Protein AF-A0A0U9HMT1-F1 (afdb_monomer_lite)

InterPro domains:
  IPR037759 Uncharacterized protein At4g29660-like [PTHR37898] (1-96)

Sequence (99 aa):
MWRRFLQRRWPGYPSYRASVILFDELAAYERPRSLTPLLLLNVVGFYSGVVAAALTEQLYKERYWEEHPGQAVPTMRSWTYLGPHKVRREDFAEEEGRE

pLDDT: mean 78.84, std 13.82, range [38.69, 97.94]

Structure (mmCIF, N/CA/C/O backbone):
data_AF-A0A0U9HMT1-F1
#
_entry.id   AF-A0A0U9HMT1-F1
#
loop_
_atom_site.group_PDB
_atom_site.id
_atom_site.type_symbol
_atom_site.label_atom_id
_atom_site.label_alt_id
_atom_site.label_comp_id
_atom_site.label_asym_id
_atom_site.label_entity_id
_atom_site.label_seq_id
_atom_site.pdbx_PDB_ins_code
_atom_site.Cartn_x
_atom_site.Cartn_y
_atom_site.Cartn_z
_atom_site.occupancy
_atom_site.B_iso_or_equiv
_atom_site.auth_seq_id
_atom_site.auth_comp_id
_atom_site.auth_asym_id
_atom_site.auth_atom_id
_atom_site.pdbx_PDB_model_num
ATOM 1 N N . MET A 1 1 ? 23.730 -13.768 -40.286 1.00 59.78 1 MET A N 1
ATOM 2 C CA . MET A 1 1 ? 24.033 -14.434 -41.577 1.00 59.78 1 MET A CA 1
ATOM 3 C C . MET A 1 1 ? 23.807 -13.509 -42.781 1.00 59.78 1 MET A C 1
ATOM 5 O O . MET A 1 1 ? 24.723 -13.341 -43.574 1.00 59.78 1 MET A O 1
ATOM 9 N N . TRP A 1 2 ? 22.663 -12.822 -42.874 1.00 68.25 2 TRP A N 1
ATOM 10 C CA . TRP A 1 2 ? 22.309 -11.931 -43.996 1.00 68.25 2 TRP A CA 1
ATOM 11 C C . TRP A 1 2 ? 23.224 -10.698 -44.197 1.00 68.2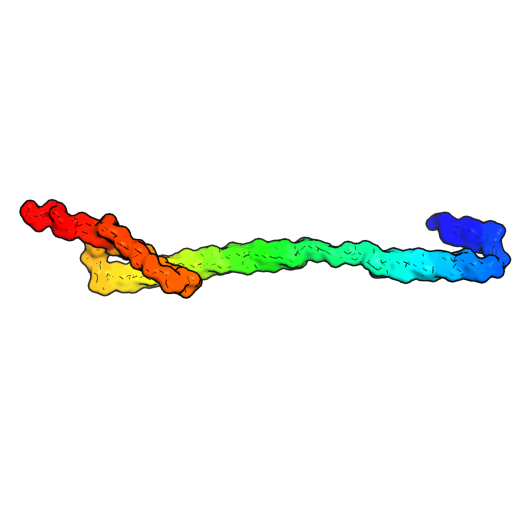5 2 TRP A C 1
ATOM 13 O O . TRP A 1 2 ? 23.524 -10.326 -45.327 1.00 68.25 2 TRP A O 1
ATOM 23 N N . ARG A 1 3 ? 23.764 -10.113 -43.118 1.00 65.94 3 ARG A N 1
ATOM 24 C CA . ARG A 1 3 ? 24.664 -8.938 -43.180 1.00 65.94 3 ARG A CA 1
ATOM 25 C C . ARG A 1 3 ? 25.949 -9.176 -43.979 1.00 65.94 3 ARG A C 1
ATOM 27 O O . ARG A 1 3 ? 26.351 -8.331 -44.773 1.00 65.94 3 ARG A O 1
ATOM 34 N N . ARG A 1 4 ? 26.574 -10.347 -43.793 1.00 71.88 4 ARG A N 1
ATOM 35 C CA . ARG A 1 4 ? 27.781 -10.751 -44.539 1.00 71.88 4 ARG A CA 1
ATOM 36 C C . ARG A 1 4 ? 27.471 -10.987 -46.015 1.00 71.88 4 ARG A C 1
ATOM 38 O O . ARG A 1 4 ? 28.281 -10.642 -46.866 1.00 71.88 4 ARG A O 1
ATOM 45 N N . PHE A 1 5 ? 26.294 -11.535 -46.313 1.00 76.75 5 PHE A N 1
ATOM 46 C CA . PHE A 1 5 ? 25.834 -11.745 -47.684 1.00 76.75 5 PHE A CA 1
ATOM 47 C C . PHE A 1 5 ? 25.656 -10.414 -48.431 1.00 76.75 5 PHE A C 1
ATOM 49 O O . PHE A 1 5 ? 26.171 -10.258 -49.535 1.00 76.75 5 PHE A O 1
ATOM 56 N N . LEU A 1 6 ? 25.019 -9.423 -47.805 1.00 70.00 6 LEU A N 1
ATOM 57 C CA . LEU A 1 6 ? 24.826 -8.103 -48.414 1.00 70.00 6 LEU A CA 1
ATOM 58 C C . LEU A 1 6 ? 26.133 -7.306 -48.550 1.00 70.00 6 LEU A C 1
ATOM 60 O O . LEU A 1 6 ? 26.369 -6.708 -49.596 1.00 70.00 6 LEU A O 1
ATOM 64 N N . GLN A 1 7 ? 27.031 -7.375 -47.559 1.00 71.62 7 GLN A N 1
ATOM 65 C CA . GLN A 1 7 ? 28.379 -6.790 -47.665 1.00 71.62 7 GLN A CA 1
ATOM 66 C C . GLN A 1 7 ? 29.202 -7.404 -48.807 1.00 71.62 7 GLN A C 1
ATOM 68 O O . GLN A 1 7 ? 29.975 -6.702 -49.453 1.00 71.62 7 GLN A O 1
ATOM 73 N N . ARG A 1 8 ? 29.031 -8.707 -49.066 1.00 75.12 8 ARG A N 1
ATOM 74 C CA . ARG A 1 8 ? 29.671 -9.406 -50.188 1.00 75.12 8 ARG A CA 1
ATOM 75 C C . ARG A 1 8 ? 29.062 -9.000 -51.532 1.00 75.12 8 ARG A C 1
ATOM 77 O O . ARG A 1 8 ? 29.786 -8.918 -52.516 1.00 75.12 8 ARG A O 1
ATOM 84 N N . ARG A 1 9 ? 27.743 -8.784 -51.575 1.00 78.00 9 ARG A N 1
ATOM 85 C CA . ARG A 1 9 ? 26.993 -8.504 -52.806 1.00 78.00 9 ARG A CA 1
ATOM 86 C C . ARG A 1 9 ? 27.192 -7.076 -53.313 1.00 78.00 9 ARG A C 1
ATOM 88 O O . ARG A 1 9 ? 27.284 -6.903 -54.523 1.00 78.00 9 ARG A O 1
ATOM 95 N N . TRP A 1 10 ? 27.285 -6.090 -52.420 1.00 69.50 10 TRP A N 1
ATOM 96 C CA . TRP A 1 10 ? 27.457 -4.675 -52.774 1.00 69.50 10 TRP A CA 1
ATOM 97 C C . TRP A 1 10 ? 28.577 -4.012 -51.956 1.00 69.50 10 TRP A C 1
ATOM 99 O O . TRP A 1 10 ? 28.311 -3.282 -50.995 1.00 69.50 10 TRP A O 1
ATOM 109 N N . PRO A 1 11 ? 29.851 -4.250 -52.323 1.00 63.16 11 PRO A N 1
ATOM 110 C CA . PRO A 1 11 ? 30.976 -3.585 -51.684 1.00 63.16 11 PRO A CA 1
ATOM 111 C C . PRO A 1 11 ? 31.008 -2.109 -52.108 1.00 63.16 11 PRO A C 1
ATOM 113 O O . PRO A 1 11 ? 31.311 -1.791 -53.251 1.00 63.16 11 PRO A O 1
ATOM 116 N N . GLY A 1 12 ? 30.693 -1.199 -5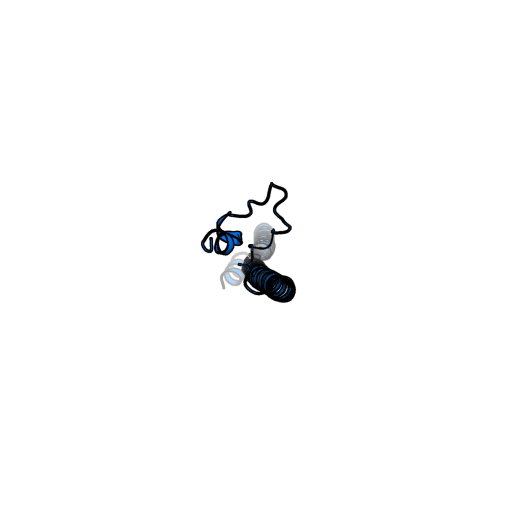1.184 1.00 68.38 12 GLY A N 1
ATOM 117 C CA . GLY A 1 12 ? 30.958 0.236 -51.364 1.00 68.38 12 GLY A CA 1
ATOM 118 C C . GLY A 1 12 ? 29.754 1.146 -51.606 1.00 68.38 12 GLY A C 1
ATOM 119 O O . GLY A 1 12 ? 29.965 2.335 -51.808 1.00 68.38 12 GLY A O 1
ATOM 120 N N . TYR A 1 13 ? 28.510 0.656 -51.525 1.00 71.25 13 TYR A N 1
ATOM 121 C CA . TYR A 1 13 ? 27.337 1.539 -51.588 1.00 71.25 13 TYR A CA 1
ATOM 122 C C . TYR A 1 13 ? 27.143 2.301 -50.259 1.00 71.25 13 TYR A C 1
ATOM 124 O O . TYR A 1 13 ? 26.840 1.672 -49.237 1.00 71.25 13 TYR A O 1
ATOM 132 N N . PRO A 1 14 ? 27.292 3.641 -50.236 1.00 70.38 14 PRO A N 1
ATOM 133 C CA . PRO A 1 14 ? 27.210 4.433 -49.003 1.00 70.38 14 PRO A CA 1
ATOM 134 C C . PRO A 1 14 ? 25.820 4.371 -48.348 1.00 70.38 14 PRO A C 1
ATOM 136 O O . PRO A 1 14 ? 25.715 4.344 -47.123 1.00 70.38 14 PRO A O 1
ATOM 139 N N . SER A 1 15 ? 24.758 4.233 -49.146 1.00 72.38 15 SER A N 1
ATOM 140 C CA . SER A 1 15 ? 23.373 4.080 -48.679 1.00 72.38 15 SER A CA 1
ATOM 141 C C . SER A 1 15 ? 23.122 2.784 -47.893 1.00 72.38 15 SER A C 1
ATOM 143 O O . SER A 1 15 ? 22.331 2.766 -46.948 1.00 72.38 15 SER A O 1
ATOM 145 N N . TYR A 1 16 ? 23.826 1.695 -48.222 1.00 72.50 16 TYR A N 1
ATOM 146 C CA . TYR A 1 16 ? 23.703 0.426 -47.496 1.00 72.50 16 TYR A CA 1
ATOM 147 C C . TYR A 1 16 ? 24.353 0.493 -46.107 1.00 72.50 16 TYR A C 1
ATOM 149 O O . TYR A 1 16 ? 23.800 0.001 -45.127 1.00 72.50 16 TYR A O 1
ATOM 157 N N . ARG A 1 17 ? 25.518 1.142 -45.987 1.00 71.19 17 ARG A N 1
ATOM 158 C CA . ARG A 1 17 ? 26.162 1.325 -44.675 1.00 71.19 17 ARG A CA 1
ATOM 159 C C . ARG A 1 17 ? 25.303 2.179 -43.747 1.00 71.19 17 ARG A C 1
ATOM 161 O O . ARG A 1 17 ? 25.134 1.811 -42.591 1.00 71.19 17 ARG A O 1
ATOM 168 N N . ALA A 1 18 ? 24.724 3.260 -44.271 1.00 78.19 18 ALA A N 1
ATOM 169 C CA . ALA A 1 18 ? 23.837 4.132 -43.506 1.00 78.19 18 ALA A CA 1
ATOM 170 C C . ALA A 1 18 ? 22.588 3.395 -42.997 1.00 78.19 18 ALA A C 1
ATOM 172 O O . ALA A 1 18 ? 22.208 3.569 -41.845 1.00 78.19 18 ALA A O 1
ATOM 173 N N . SER A 1 19 ? 21.987 2.527 -43.816 1.00 77.50 19 SER A N 1
ATOM 174 C CA . SER A 1 19 ? 20.819 1.739 -43.401 1.00 77.50 19 SER A CA 1
ATOM 175 C C . SER A 1 19 ? 21.158 0.692 -42.339 1.00 77.50 19 SER A C 1
ATOM 177 O O . SER A 1 19 ? 20.415 0.572 -41.374 1.00 77.50 19 SER A O 1
ATOM 179 N N . VAL A 1 20 ? 22.286 -0.023 -42.443 1.00 80.56 20 VAL A N 1
ATOM 180 C CA . VAL A 1 20 ? 22.700 -0.984 -41.398 1.00 80.56 20 VAL A CA 1
ATOM 181 C C . VAL A 1 20 ? 22.969 -0.287 -40.064 1.00 80.56 20 VAL A C 1
ATOM 183 O O . VAL A 1 20 ? 22.529 -0.790 -39.037 1.00 80.56 20 VAL A O 1
ATOM 186 N N . ILE A 1 21 ? 23.635 0.873 -40.087 1.00 82.88 21 ILE A N 1
ATOM 187 C CA . ILE A 1 21 ? 23.885 1.680 -38.884 1.00 82.88 21 ILE A CA 1
ATOM 188 C C . ILE A 1 21 ? 22.560 2.173 -38.289 1.00 82.88 21 ILE A C 1
ATOM 190 O O . ILE A 1 21 ? 22.343 2.019 -37.097 1.00 82.88 21 ILE A O 1
ATOM 194 N N . LEU A 1 22 ? 21.636 2.682 -39.112 1.00 82.12 22 LEU A N 1
ATOM 195 C CA . LEU A 1 22 ? 20.299 3.083 -38.658 1.00 82.12 22 LEU A CA 1
ATOM 196 C C . LEU A 1 22 ? 19.522 1.927 -38.021 1.00 82.12 22 LEU A C 1
ATOM 198 O O . LEU A 1 22 ? 18.908 2.113 -36.978 1.00 82.12 22 LEU A O 1
ATOM 202 N N . PHE A 1 23 ? 19.550 0.737 -38.624 1.00 82.06 23 PHE A N 1
ATOM 203 C CA . PHE A 1 23 ? 18.901 -0.442 -38.052 1.00 82.06 23 PHE A CA 1
A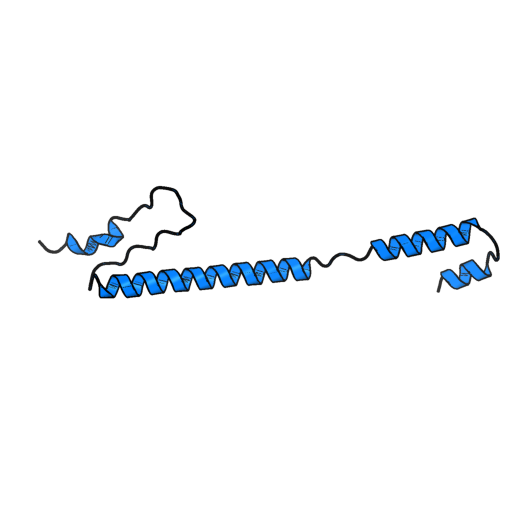TOM 204 C C . PHE A 1 23 ? 19.587 -0.926 -36.769 1.00 82.06 23 PHE A C 1
ATOM 206 O O . PHE A 1 23 ? 18.900 -1.450 -35.900 1.00 82.06 23 PHE A O 1
ATOM 213 N N . ASP A 1 24 ? 20.904 -0.749 -36.628 1.00 79.94 24 ASP A N 1
ATOM 214 C CA . ASP A 1 24 ? 21.625 -1.045 -35.384 1.00 79.94 24 ASP A CA 1
ATOM 215 C C . ASP A 1 24 ? 21.243 -0.076 -34.259 1.00 79.94 24 ASP A C 1
ATOM 217 O O . ASP A 1 24 ? 20.971 -0.514 -33.142 1.00 79.94 24 ASP A O 1
ATOM 221 N N . GLU A 1 25 ? 21.137 1.216 -34.567 1.00 81.94 25 GLU A N 1
ATOM 222 C CA . GLU A 1 25 ? 20.667 2.237 -33.625 1.00 81.94 25 GLU A CA 1
ATOM 223 C C . GLU A 1 25 ? 19.197 2.012 -33.231 1.00 81.94 25 GLU A C 1
ATOM 225 O O . GLU A 1 25 ? 18.832 2.103 -32.059 1.00 81.94 25 GLU A O 1
ATOM 230 N N . LEU A 1 26 ? 18.343 1.636 -34.189 1.00 79.56 26 LEU A N 1
ATOM 231 C CA . LEU A 1 26 ? 16.937 1.322 -33.929 1.00 79.56 26 LEU A CA 1
ATOM 232 C C . LEU A 1 26 ? 16.784 0.044 -33.086 1.00 79.56 26 LEU A C 1
ATOM 234 O O . LEU A 1 26 ? 15.984 0.014 -32.153 1.00 79.56 26 LEU A O 1
ATOM 238 N N . ALA A 1 27 ? 17.591 -0.987 -33.358 1.00 72.06 27 ALA A N 1
ATOM 239 C CA . ALA A 1 27 ? 17.613 -2.229 -32.585 1.00 72.06 27 ALA A CA 1
ATOM 240 C C . ALA A 1 27 ? 18.111 -2.015 -31.144 1.00 72.06 27 ALA A C 1
ATOM 242 O O . ALA A 1 27 ? 17.669 -2.707 -30.225 1.00 72.06 27 ALA A O 1
ATOM 243 N N . ALA A 1 28 ? 19.004 -1.044 -30.920 1.00 67.75 28 ALA A N 1
ATOM 244 C CA . ALA A 1 28 ? 19.420 -0.640 -29.578 1.00 67.75 28 ALA A CA 1
ATOM 245 C C . ALA A 1 28 ? 18.276 0.032 -28.793 1.00 67.75 28 ALA A C 1
ATOM 247 O O . ALA A 1 28 ? 18.171 -0.152 -27.577 1.00 67.75 28 ALA A O 1
ATOM 248 N N . TYR A 1 29 ? 17.388 0.750 -29.487 1.00 65.44 29 TYR A N 1
ATOM 249 C CA . TYR A 1 29 ? 16.184 1.364 -28.918 1.00 65.44 29 TYR A CA 1
ATOM 250 C C . TYR A 1 29 ? 15.011 0.393 -28.719 1.00 65.44 29 TYR A C 1
ATOM 252 O O . TYR A 1 29 ? 14.150 0.645 -27.878 1.00 65.44 29 TYR A O 1
ATOM 260 N N . GLU A 1 30 ? 14.980 -0.732 -29.433 1.00 66.69 30 GLU A N 1
ATOM 261 C CA . GLU A 1 30 ? 13.919 -1.744 -29.336 1.00 66.69 30 GLU A CA 1
ATOM 262 C C . GLU A 1 30 ? 13.943 -2.566 -28.040 1.00 66.69 30 GLU A C 1
ATOM 264 O O . GLU A 1 30 ? 13.048 -3.384 -27.829 1.00 66.69 30 GLU A O 1
ATOM 269 N N . ARG A 1 31 ? 14.931 -2.379 -27.149 1.00 64.00 31 ARG A N 1
ATOM 270 C CA . ARG A 1 31 ? 15.010 -3.144 -25.898 1.00 64.00 31 ARG A CA 1
ATOM 271 C C . ARG A 1 31 ? 13.753 -2.871 -25.056 1.00 64.00 31 ARG A C 1
ATOM 273 O O . ARG A 1 31 ? 13.626 -1.774 -24.505 1.00 64.00 31 ARG A O 1
ATOM 280 N N . PRO A 1 32 ? 12.836 -3.847 -24.888 1.00 61.84 32 PRO A N 1
ATOM 281 C CA . PRO A 1 32 ? 11.644 -3.611 -24.101 1.00 61.84 32 PRO A CA 1
ATOM 282 C C . PRO A 1 32 ? 12.093 -3.419 -22.658 1.00 61.84 32 PRO A C 1
ATOM 284 O O . PRO A 1 32 ? 12.725 -4.294 -22.059 1.00 61.84 32 PRO A O 1
ATOM 287 N N . ARG A 1 33 ? 11.795 -2.251 -22.088 1.00 65.75 33 ARG A N 1
ATOM 288 C CA . ARG A 1 33 ? 11.924 -2.031 -20.650 1.00 65.75 33 ARG A CA 1
ATOM 289 C C . ARG A 1 33 ? 11.001 -3.061 -20.003 1.00 65.75 33 ARG A C 1
ATOM 291 O O . ARG A 1 33 ? 9.784 -2.943 -20.111 1.00 65.75 33 ARG A O 1
ATOM 298 N N . SER A 1 34 ? 11.562 -4.131 -19.437 1.00 71.56 34 SER A N 1
ATOM 299 C CA . SER A 1 34 ? 10.755 -5.205 -18.862 1.00 71.56 34 SER A CA 1
ATOM 300 C C . SER A 1 34 ? 9.812 -4.588 -17.832 1.00 71.56 34 SER A C 1
ATOM 302 O O . SER A 1 34 ? 10.276 -3.915 -16.911 1.00 71.56 34 SER A O 1
ATOM 304 N N . LEU A 1 35 ? 8.504 -4.794 -17.988 1.00 80.81 35 LEU A N 1
ATOM 305 C CA . LEU A 1 35 ? 7.509 -4.380 -16.991 1.00 80.81 35 LEU A CA 1
ATOM 306 C C . LEU A 1 35 ? 7.618 -5.223 -15.711 1.00 80.81 35 LEU A C 1
ATOM 308 O O . LEU A 1 35 ? 7.115 -4.834 -14.664 1.00 80.81 35 LEU A O 1
ATOM 312 N N . THR A 1 36 ? 8.334 -6.346 -15.777 1.00 86.50 36 THR A N 1
ATOM 313 C CA . THR A 1 36 ? 8.580 -7.291 -14.685 1.00 86.50 36 THR A CA 1
ATOM 314 C C . THR A 1 36 ? 9.073 -6.643 -13.382 1.00 86.50 36 THR A C 1
ATOM 316 O O . THR A 1 36 ? 8.422 -6.860 -12.365 1.00 86.50 36 THR A O 1
ATOM 319 N N . PRO A 1 37 ? 10.150 -5.829 -13.347 1.00 88.44 37 PRO A N 1
ATOM 320 C CA . PRO A 1 37 ? 10.582 -5.141 -12.128 1.00 88.44 37 PRO A CA 1
ATOM 321 C C . PRO A 1 37 ? 9.512 -4.212 -11.540 1.00 88.44 37 PRO A C 1
ATOM 323 O O . PRO A 1 37 ? 9.363 -4.162 -10.323 1.00 88.44 37 PRO A O 1
ATOM 326 N N . LEU A 1 38 ? 8.737 -3.510 -12.376 1.00 90.12 38 LEU A N 1
ATOM 327 C CA . LEU A 1 38 ? 7.660 -2.630 -11.904 1.00 90.12 38 LEU A CA 1
ATOM 328 C C . LEU A 1 38 ? 6.492 -3.429 -11.317 1.00 90.12 38 LEU A C 1
ATOM 330 O O . LEU A 1 38 ? 5.936 -3.045 -10.289 1.00 90.12 38 LEU A O 1
ATOM 334 N N . LEU A 1 39 ? 6.140 -4.548 -11.951 1.00 92.50 39 LEU A N 1
ATOM 335 C CA . LEU A 1 39 ? 5.102 -5.453 -11.472 1.00 92.50 39 LEU A CA 1
ATOM 336 C C . LEU A 1 39 ? 5.509 -6.103 -10.144 1.00 92.50 39 LEU A C 1
ATOM 338 O O . LEU A 1 39 ? 4.722 -6.117 -9.205 1.00 92.50 39 LEU A O 1
ATOM 342 N N . LEU A 1 40 ? 6.755 -6.572 -10.039 1.00 95.75 40 LEU A N 1
ATOM 343 C CA . LEU A 1 40 ? 7.292 -7.147 -8.805 1.00 95.75 40 LEU A CA 1
ATOM 344 C C . LEU A 1 40 ? 7.271 -6.138 -7.655 1.00 95.75 40 LEU A C 1
ATOM 346 O O . LEU A 1 40 ? 6.806 -6.474 -6.571 1.00 95.75 40 LEU A O 1
ATOM 350 N N . LEU A 1 41 ? 7.706 -4.897 -7.895 1.00 95.94 41 LEU A N 1
ATOM 351 C CA . LEU A 1 41 ? 7.640 -3.837 -6.886 1.00 95.94 41 LEU A CA 1
ATOM 352 C C . LEU A 1 41 ? 6.203 -3.549 -6.439 1.00 95.94 41 LEU A C 1
ATOM 354 O O . LEU A 1 41 ? 5.969 -3.368 -5.247 1.00 95.94 41 LEU A O 1
ATOM 358 N N . ASN A 1 42 ? 5.241 -3.550 -7.366 1.00 95.19 42 ASN A N 1
ATOM 359 C CA . ASN A 1 42 ? 3.828 -3.369 -7.025 1.00 95.19 42 ASN A CA 1
ATOM 360 C C . ASN A 1 42 ? 3.304 -4.504 -6.147 1.00 95.19 42 ASN A C 1
ATOM 362 O O . ASN A 1 42 ? 2.674 -4.239 -5.129 1.00 95.19 42 ASN A O 1
ATOM 366 N N . VAL A 1 43 ? 3.585 -5.757 -6.512 1.00 97.12 43 VAL A N 1
ATOM 367 C CA . VAL A 1 43 ? 3.152 -6.925 -5.733 1.00 97.12 43 VAL A CA 1
ATOM 368 C C . VAL A 1 43 ? 3.753 -6.874 -4.329 1.00 97.12 43 VAL A C 1
ATOM 370 O O . VAL A 1 43 ? 3.022 -6.986 -3.349 1.00 97.12 43 VAL A O 1
ATOM 373 N N . VAL A 1 44 ? 5.064 -6.645 -4.219 1.00 97.94 44 VAL A N 1
ATOM 374 C CA . VAL A 1 44 ? 5.747 -6.564 -2.922 1.00 97.94 44 VAL A CA 1
ATOM 375 C C . VAL A 1 44 ? 5.179 -5.427 -2.073 1.00 97.94 44 VAL A C 1
ATOM 377 O O . VAL A 1 44 ? 4.803 -5.670 -0.930 1.00 97.94 44 VAL A O 1
ATOM 380 N N . GLY A 1 45 ? 5.061 -4.218 -2.629 1.00 97.44 45 GLY A N 1
ATOM 381 C CA . GLY A 1 45 ? 4.539 -3.058 -1.903 1.00 97.44 45 GLY A CA 1
ATOM 382 C C . GLY A 1 45 ? 3.079 -3.221 -1.472 1.00 97.44 45 GLY A C 1
ATOM 383 O O . GLY A 1 45 ? 2.710 -2.832 -0.364 1.00 97.44 45 GLY A O 1
ATOM 384 N N . PHE A 1 46 ? 2.251 -3.839 -2.317 1.00 96.31 46 PHE A N 1
ATOM 385 C CA . PHE A 1 46 ? 0.856 -4.121 -1.993 1.00 96.31 46 PHE A CA 1
ATOM 386 C C . PHE A 1 46 ? 0.744 -5.089 -0.811 1.00 96.31 46 PHE A C 1
ATOM 388 O O . PHE A 1 46 ? 0.107 -4.768 0.192 1.00 96.31 46 PHE A O 1
ATOM 395 N N . TYR A 1 47 ? 1.406 -6.248 -0.888 1.00 97.44 47 TYR A N 1
ATOM 396 C CA . TYR A 1 47 ? 1.319 -7.253 0.173 1.00 97.44 47 TYR A CA 1
ATOM 397 C C . TYR A 1 47 ? 1.991 -6.798 1.468 1.00 97.44 47 TYR A C 1
ATOM 399 O O . TYR A 1 47 ? 1.462 -7.075 2.544 1.00 97.44 47 TYR A O 1
ATOM 407 N N . SER A 1 48 ? 3.095 -6.047 1.399 1.00 97.44 48 SER A N 1
ATOM 408 C CA . SER A 1 48 ? 3.690 -5.462 2.604 1.00 97.44 48 SER A CA 1
ATOM 409 C C . SER A 1 48 ? 2.738 -4.472 3.279 1.00 97.44 48 SER A C 1
ATOM 411 O O . SER A 1 48 ? 2.640 -4.461 4.503 1.00 97.44 48 SER A O 1
ATOM 413 N N . GLY A 1 49 ? 1.997 -3.680 2.494 1.00 95.25 49 GLY A N 1
ATOM 414 C CA . GLY A 1 49 ? 0.971 -2.770 3.007 1.00 95.25 49 GLY A CA 1
ATOM 415 C C . GLY A 1 49 ? -0.185 -3.500 3.696 1.00 95.25 49 GLY A C 1
ATOM 416 O O . GLY A 1 49 ? -0.580 -3.111 4.792 1.00 95.25 49 GLY A O 1
ATOM 417 N N . VAL A 1 50 ? -0.687 -4.588 3.099 1.00 95.19 50 VAL A N 1
ATOM 418 C CA . VAL A 1 50 ? -1.760 -5.412 3.691 1.00 95.19 50 VAL A CA 1
ATOM 419 C C . VAL A 1 50 ? -1.320 -6.027 5.021 1.00 95.19 50 VAL A C 1
ATOM 421 O O . VAL A 1 50 ? -2.058 -5.959 6.002 1.00 95.19 50 VAL A O 1
ATOM 424 N N . VAL A 1 51 ? -0.108 -6.587 5.078 1.00 96.94 51 VAL A N 1
ATOM 425 C CA . VAL A 1 51 ? 0.436 -7.172 6.313 1.00 96.94 51 VAL A CA 1
ATOM 426 C C . VAL A 1 51 ? 0.615 -6.104 7.391 1.00 96.94 51 VAL A C 1
ATOM 428 O O . VAL A 1 51 ? 0.219 -6.322 8.534 1.00 96.94 51 VAL A O 1
ATOM 431 N N . ALA A 1 52 ? 1.153 -4.933 7.039 1.00 95.06 52 ALA A N 1
ATOM 432 C CA . ALA A 1 52 ? 1.306 -3.831 7.984 1.00 95.06 52 ALA A CA 1
ATOM 433 C C . ALA A 1 52 ? -0.046 -3.365 8.550 1.00 95.06 52 ALA A C 1
ATOM 435 O O . ALA A 1 52 ? -0.166 -3.201 9.761 1.00 95.06 52 ALA A O 1
ATOM 436 N N . ALA A 1 53 ? -1.070 -3.219 7.702 1.00 91.94 53 ALA A N 1
ATOM 437 C CA . ALA A 1 53 ? -2.413 -2.829 8.131 1.00 91.94 53 ALA A CA 1
ATOM 438 C C . ALA A 1 53 ? -3.044 -3.857 9.087 1.00 91.94 53 ALA A C 1
ATOM 440 O O . ALA A 1 53 ? -3.630 -3.483 10.103 1.00 91.94 53 ALA A O 1
ATOM 441 N N . ALA A 1 54 ? -2.879 -5.152 8.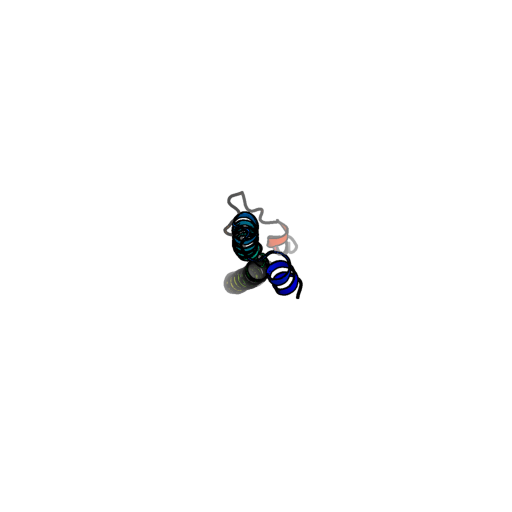799 1.00 92.75 54 ALA A N 1
ATOM 442 C CA . ALA A 1 54 ? -3.364 -6.219 9.669 1.00 92.75 54 ALA A CA 1
ATOM 443 C C . ALA A 1 54 ? -2.665 -6.208 11.037 1.00 92.75 54 ALA A C 1
ATOM 445 O O . ALA A 1 54 ? -3.325 -6.347 12.063 1.00 92.75 54 ALA A O 1
ATOM 446 N N . LEU A 1 55 ? -1.346 -5.984 11.069 1.00 95.56 55 LEU A N 1
ATOM 447 C CA . LEU A 1 55 ? -0.600 -5.859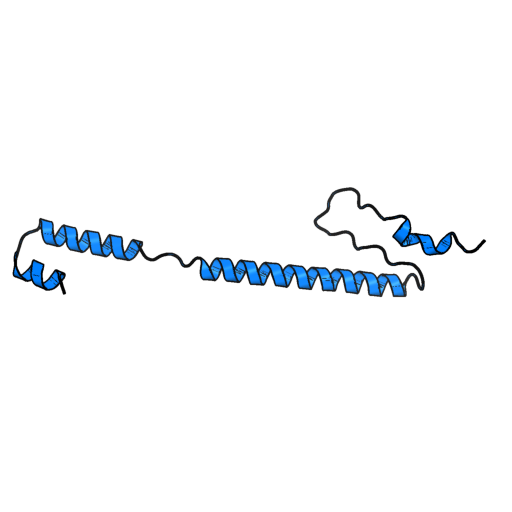 12.323 1.00 95.56 55 LEU A CA 1
ATOM 448 C C . LEU A 1 55 ? -1.068 -4.653 13.145 1.00 95.56 55 LEU A C 1
ATOM 450 O O . LEU A 1 55 ? -1.267 -4.782 14.349 1.00 95.56 55 LEU A O 1
ATOM 454 N N . THR A 1 56 ? -1.278 -3.494 12.513 1.00 94.06 56 THR A N 1
ATOM 455 C CA . THR A 1 56 ? -1.753 -2.298 13.227 1.00 94.06 56 THR A CA 1
ATOM 456 C C . THR A 1 56 ? -3.161 -2.468 13.784 1.00 94.06 56 THR A C 1
ATOM 458 O O . THR A 1 56 ? -3.409 -2.054 14.913 1.00 94.06 56 THR A O 1
ATOM 461 N N . GLU A 1 57 ? -4.056 -3.116 13.032 1.00 92.06 57 GLU A N 1
ATOM 462 C CA . GLU A 1 57 ? -5.396 -3.463 13.515 1.00 92.06 57 GLU A CA 1
ATOM 463 C C . GLU A 1 57 ? -5.298 -4.387 14.732 1.00 92.06 57 GLU A C 1
ATOM 465 O O . GLU A 1 57 ? -5.986 -4.183 15.727 1.00 92.06 57 GLU A O 1
ATOM 470 N N . GLN A 1 58 ? -4.413 -5.384 14.685 1.00 93.81 58 GLN A N 1
ATOM 471 C CA . GLN A 1 58 ? -4.306 -6.355 15.765 1.00 93.81 58 GLN A CA 1
ATOM 472 C C . GLN A 1 58 ? -3.741 -5.740 17.049 1.00 93.81 58 GLN A C 1
ATOM 474 O O . GLN A 1 58 ? -4.318 -5.947 18.115 1.00 93.81 58 GLN A O 1
ATOM 479 N N . LEU A 1 59 ? -2.698 -4.908 16.945 1.00 94.12 59 LEU A N 1
ATOM 480 C CA . LEU A 1 59 ? -2.184 -4.140 18.085 1.00 94.12 59 LEU A CA 1
ATOM 481 C C . LEU A 1 59 ? -3.244 -3.199 18.670 1.00 94.12 59 LEU A C 1
ATOM 483 O O . LEU A 1 59 ? -3.325 -3.044 19.887 1.00 94.12 59 LEU A O 1
ATOM 487 N N . TYR A 1 60 ? -4.041 -2.549 17.815 1.00 91.44 60 TYR A N 1
ATOM 488 C CA . TYR A 1 60 ? -5.139 -1.695 18.265 1.00 91.44 60 TYR A CA 1
ATOM 489 C C . TYR A 1 60 ? -6.145 -2.492 19.098 1.00 91.44 60 TYR A C 1
ATOM 491 O O . TYR A 1 60 ? -6.534 -2.048 20.178 1.00 91.44 60 TYR A O 1
ATOM 499 N N . LYS A 1 61 ? -6.509 -3.692 18.635 1.00 90.38 61 LYS A N 1
ATOM 500 C CA . LYS A 1 61 ? -7.437 -4.549 19.367 1.00 90.38 61 LYS A CA 1
ATOM 501 C C . LYS A 1 61 ? -6.870 -5.004 20.701 1.00 90.38 61 LYS A C 1
ATOM 503 O O . LYS A 1 61 ? -7.566 -4.886 21.699 1.00 90.38 61 LYS A O 1
ATOM 508 N N . GLU A 1 62 ? -5.628 -5.483 20.731 1.00 92.38 62 GLU A N 1
ATOM 509 C CA . GLU A 1 62 ? -4.968 -5.921 21.970 1.00 92.38 62 GLU A CA 1
ATOM 510 C C . GLU A 1 62 ? -4.976 -4.819 23.034 1.00 92.38 62 GLU A C 1
ATOM 512 O O . GLU A 1 62 ? -5.417 -5.060 24.155 1.00 92.38 62 GLU A O 1
ATOM 517 N N . ARG A 1 63 ? -4.611 -3.585 22.662 1.00 91.00 63 ARG A N 1
ATOM 518 C CA . ARG A 1 63 ? -4.678 -2.443 23.588 1.00 91.00 63 ARG A CA 1
ATOM 519 C C . ARG A 1 63 ? -6.094 -2.115 24.041 1.00 91.00 63 ARG A C 1
ATOM 521 O O . ARG A 1 63 ? -6.301 -1.786 25.202 1.00 91.00 63 ARG A O 1
ATOM 528 N N . TYR A 1 64 ? -7.074 -2.206 23.145 1.00 90.12 64 TYR A N 1
ATOM 529 C CA . TYR A 1 64 ? -8.462 -1.948 23.513 1.00 90.12 64 TYR A CA 1
ATOM 530 C C . TYR A 1 64 ? -8.982 -2.974 24.528 1.00 90.12 64 TYR A C 1
ATOM 532 O O . TYR A 1 64 ? -9.640 -2.589 25.490 1.00 90.12 64 TYR A O 1
ATOM 540 N N . TRP A 1 65 ? -8.639 -4.255 24.360 1.00 89.94 65 TRP A N 1
ATOM 541 C CA . TRP A 1 65 ? -8.988 -5.317 25.311 1.00 89.94 65 TRP A CA 1
ATOM 542 C C . TRP A 1 65 ? -8.367 -5.105 26.696 1.00 89.94 65 TRP A C 1
ATOM 544 O O . TRP A 1 65 ? -9.007 -5.426 27.696 1.00 89.94 65 TRP A O 1
ATOM 554 N N . GLU A 1 66 ? -7.138 -4.585 26.764 1.00 91.38 66 GLU A N 1
ATOM 555 C CA . GLU A 1 66 ? -6.478 -4.256 28.036 1.00 91.38 66 GLU A CA 1
ATOM 556 C C . GLU A 1 66 ? -7.225 -3.154 28.801 1.00 91.38 66 GLU A C 1
ATOM 558 O O . GLU A 1 66 ? -7.325 -3.211 30.027 1.00 91.38 66 GLU A O 1
ATOM 563 N N . GLU A 1 67 ? -7.763 -2.166 28.085 1.00 91.69 67 GLU A N 1
ATOM 564 C CA . GLU A 1 67 ? -8.490 -1.037 28.671 1.00 91.69 67 GLU A CA 1
ATOM 565 C C . GLU A 1 67 ? -9.971 -1.358 28.954 1.00 91.69 67 GLU A C 1
ATOM 567 O O . GLU A 1 67 ? -10.533 -0.856 29.928 1.00 91.69 67 GLU A O 1
ATOM 572 N N . HIS A 1 68 ? -10.599 -2.203 28.129 1.00 86.62 68 HIS A N 1
ATOM 573 C CA . HIS A 1 68 ? -12.039 -2.486 28.142 1.00 86.62 68 HIS A CA 1
ATOM 574 C C . HIS A 1 68 ? -12.312 -4.003 28.099 1.00 86.62 68 HIS A C 1
ATOM 576 O O . HIS A 1 68 ? -12.700 -4.553 27.061 1.00 86.62 68 HIS A O 1
ATOM 582 N N . PRO A 1 69 ? -12.112 -4.724 29.218 1.00 87.06 69 PRO A N 1
ATOM 583 C CA . PRO A 1 69 ? -12.289 -6.169 29.246 1.00 87.06 69 PRO A CA 1
ATOM 584 C C . PRO A 1 69 ? -13.758 -6.555 29.026 1.00 87.06 69 PRO A C 1
ATOM 586 O O . PRO A 1 69 ? -14.641 -6.134 29.771 1.00 87.06 69 PRO A O 1
ATOM 589 N N . GLY A 1 70 ? -14.012 -7.409 28.032 1.00 79.38 70 GLY A N 1
ATOM 590 C CA . GLY A 1 70 ? -15.348 -7.944 27.749 1.00 79.38 70 GLY A CA 1
ATOM 591 C C . GLY A 1 70 ? -16.248 -7.031 26.915 1.00 79.38 70 GLY A C 1
ATOM 592 O O . GLY A 1 70 ? -17.412 -7.366 26.736 1.00 79.38 70 GLY A O 1
ATOM 593 N N . GLN A 1 71 ? -15.729 -5.915 26.395 1.00 80.88 71 GLN A N 1
ATOM 594 C CA . GLN A 1 71 ? -16.410 -5.132 25.364 1.00 80.88 71 GLN A CA 1
ATOM 595 C C . GLN A 1 71 ? -15.997 -5.618 23.971 1.00 80.88 71 GLN A C 1
ATOM 597 O O . GLN A 1 71 ? -14.847 -6.003 23.739 1.00 80.88 71 GLN A O 1
ATOM 602 N N . ALA A 1 72 ? -16.937 -5.595 23.025 1.00 82.06 72 ALA A N 1
ATOM 603 C CA . ALA A 1 72 ? -16.626 -5.890 21.636 1.00 82.06 72 ALA A CA 1
ATOM 604 C C . ALA A 1 72 ? -15.710 -4.797 21.069 1.00 82.06 72 ALA A C 1
ATOM 606 O O . ALA A 1 72 ? -15.889 -3.605 21.311 1.00 82.06 72 ALA A O 1
ATOM 607 N N . VAL A 1 73 ? -14.675 -5.212 20.337 1.00 81.50 73 VAL A N 1
ATOM 608 C CA . VAL A 1 73 ? -13.655 -4.269 19.881 1.00 81.50 73 VAL A CA 1
ATOM 609 C C . VAL A 1 73 ? -14.078 -3.619 18.573 1.00 81.50 73 VAL A C 1
ATOM 611 O O . VAL A 1 73 ? -14.264 -4.340 17.585 1.00 81.50 73 VAL A O 1
ATOM 614 N N . PRO A 1 74 ? -14.167 -2.280 18.517 1.00 85.50 74 PRO A N 1
ATOM 615 C CA . PRO A 1 74 ? -14.495 -1.595 17.279 1.00 85.50 74 PRO A CA 1
ATOM 616 C C . PRO A 1 74 ? -13.387 -1.796 16.238 1.00 85.50 74 PRO A C 1
ATOM 618 O O . PRO A 1 74 ? -12.220 -1.999 16.563 1.00 85.50 74 PRO A O 1
ATOM 621 N N . THR A 1 75 ? -13.726 -1.710 14.954 1.00 85.19 75 THR A N 1
ATOM 622 C CA . THR A 1 75 ? -12.702 -1.684 13.895 1.00 85.19 75 THR A CA 1
ATOM 623 C C . THR A 1 75 ? -11.905 -0.384 13.938 1.00 85.19 75 THR A C 1
ATOM 625 O O . THR A 1 75 ? -12.504 0.701 14.020 1.00 85.19 75 THR A O 1
ATOM 628 N N . MET A 1 76 ? -10.575 -0.471 13.815 1.00 87.56 76 MET A N 1
ATOM 629 C CA . MET A 1 76 ? -9.723 0.717 13.809 1.00 87.56 76 MET A CA 1
ATOM 630 C C . MET A 1 76 ? -10.115 1.641 12.653 1.00 87.56 76 MET A C 1
ATOM 632 O O . MET A 1 76 ? -10.376 1.221 11.520 1.00 87.56 76 MET A O 1
ATOM 636 N N . ARG A 1 77 ? -10.122 2.948 12.916 1.00 86.38 77 ARG A N 1
ATOM 637 C CA . ARG A 1 77 ? -10.274 3.932 11.847 1.00 86.38 77 ARG A CA 1
ATOM 638 C C . ARG A 1 77 ? -9.026 3.913 10.971 1.00 86.38 77 ARG A C 1
ATOM 640 O O . ARG A 1 77 ? -7.935 4.249 11.428 1.00 86.38 77 ARG A O 1
ATOM 647 N N . SER A 1 78 ? -9.195 3.602 9.689 1.00 83.00 78 SER A N 1
ATOM 648 C CA . SER A 1 78 ? -8.098 3.706 8.730 1.00 83.00 78 SER A CA 1
ATOM 649 C C . SER A 1 78 ? -7.624 5.155 8.624 1.00 83.00 78 SER A C 1
ATOM 651 O O . SER A 1 78 ? -8.437 6.064 8.436 1.00 83.00 78 SER A O 1
ATOM 653 N N . TRP A 1 79 ? -6.311 5.366 8.661 1.00 78.75 79 TRP A N 1
ATOM 654 C CA . TRP A 1 79 ? -5.712 6.700 8.568 1.00 78.75 79 TRP A CA 1
ATOM 655 C C . TRP A 1 79 ? -6.069 7.440 7.268 1.00 78.75 79 TRP A C 1
ATOM 657 O O . TRP A 1 79 ? -6.229 8.658 7.262 1.00 78.75 79 TRP A O 1
ATOM 667 N N . THR A 1 80 ? -6.262 6.707 6.173 1.00 83.94 80 THR A N 1
ATOM 668 C CA . THR A 1 80 ? -6.611 7.267 4.860 1.00 83.94 80 THR A CA 1
ATOM 669 C C . THR A 1 80 ? -8.057 7.762 4.765 1.00 83.94 80 THR A C 1
ATOM 671 O O . THR A 1 80 ? -8.393 8.488 3.829 1.00 83.94 80 THR A O 1
ATOM 674 N N . TYR A 1 81 ? -8.928 7.400 5.711 1.00 82.44 81 TYR A N 1
ATOM 675 C CA . TYR A 1 81 ? -10.345 7.744 5.662 1.00 82.44 81 TYR A CA 1
ATOM 676 C C . TYR A 1 81 ? -10.643 9.028 6.447 1.00 82.44 81 TYR A C 1
ATOM 678 O O . TYR A 1 81 ? -10.827 9.043 7.670 1.00 82.44 81 TYR A O 1
ATOM 686 N N . LEU A 1 82 ? -10.721 10.130 5.701 1.00 83.38 82 LEU A N 1
ATOM 687 C CA . LEU A 1 82 ? -11.007 11.471 6.222 1.00 83.38 82 LEU A CA 1
ATOM 688 C C . LEU A 1 82 ? -12.491 11.699 6.555 1.00 83.38 82 LEU A C 1
ATOM 690 O O . LEU A 1 82 ? -12.820 12.653 7.255 1.00 83.38 82 LEU A O 1
ATOM 694 N N . GLY A 1 83 ? -13.384 10.828 6.082 1.00 85.69 83 GLY A N 1
ATOM 695 C CA . GLY A 1 83 ? -14.820 10.921 6.336 1.00 85.69 83 GLY A CA 1
ATOM 696 C C . GLY A 1 83 ? -15.232 10.527 7.762 1.00 85.69 83 GLY A C 1
ATOM 697 O O . GLY A 1 83 ? -14.409 10.064 8.557 1.00 85.69 83 GLY A O 1
ATOM 698 N N . PRO A 1 84 ? -16.525 10.683 8.099 1.00 79.12 84 PRO A N 1
ATOM 699 C CA . PRO A 1 84 ? -17.068 10.230 9.375 1.00 79.12 84 PRO A CA 1
ATOM 700 C C . PRO A 1 84 ? -16.979 8.703 9.474 1.00 79.12 84 PRO A C 1
ATOM 702 O O . PRO A 1 84 ? -17.547 7.980 8.649 1.00 79.12 84 PRO A O 1
ATOM 705 N N . HIS A 1 85 ? -16.231 8.219 10.468 1.00 76.56 85 HIS A N 1
ATOM 706 C CA . HIS A 1 85 ? -16.052 6.792 10.747 1.00 76.56 85 HIS A CA 1
ATOM 707 C C . HIS A 1 85 ? -17.307 6.261 11.437 1.00 76.56 85 HIS A C 1
ATOM 709 O O . HIS A 1 85 ? -17.640 6.699 12.538 1.00 76.56 85 HIS A O 1
ATOM 715 N N . LYS A 1 86 ? -18.040 5.365 10.769 1.00 67.25 86 LYS A N 1
ATOM 716 C CA . LYS A 1 86 ? -19.232 4.741 11.350 1.00 67.25 86 LYS A CA 1
ATOM 717 C C . LYS A 1 86 ? -18.786 3.676 12.342 1.00 67.25 86 LYS A C 1
ATOM 719 O O . LYS A 1 86 ? -18.346 2.613 11.921 1.00 67.25 86 LYS A O 1
ATOM 724 N N . VAL A 1 87 ? -18.951 3.958 13.628 1.00 66.69 87 VAL A N 1
ATOM 725 C CA . VAL A 1 87 ? -18.918 2.920 14.659 1.00 66.69 87 VAL A CA 1
ATOM 726 C C . VAL A 1 87 ? -20.273 2.223 14.633 1.00 66.69 87 VAL A C 1
ATOM 728 O O . VAL A 1 87 ? -21.312 2.895 14.666 1.00 66.69 87 VAL A O 1
ATOM 731 N N . ARG A 1 88 ? -20.297 0.903 14.440 1.00 66.62 88 ARG A N 1
ATOM 732 C CA . ARG A 1 88 ? -21.562 0.171 14.354 1.00 66.62 88 ARG A CA 1
ATOM 733 C C . ARG A 1 88 ? -22.096 -0.037 15.770 1.00 66.62 88 ARG A C 1
ATOM 735 O O . ARG A 1 88 ? -21.335 -0.272 16.694 1.00 66.62 88 ARG A O 1
ATOM 742 N N . ARG A 1 89 ? -23.421 0.020 15.949 1.00 58.84 89 ARG A N 1
ATOM 743 C CA . ARG A 1 89 ? -24.070 -0.245 17.253 1.00 58.84 89 ARG A CA 1
ATOM 744 C C . ARG A 1 89 ? -23.717 -1.629 17.805 1.00 58.84 89 ARG A C 1
ATOM 746 O O . ARG A 1 89 ? -23.604 -1.809 19.004 1.00 58.84 89 ARG A O 1
ATOM 753 N N . GLU A 1 90 ? -23.518 -2.572 16.896 1.00 60.62 90 GLU A N 1
ATOM 754 C CA . GLU A 1 90 ? -23.101 -3.954 17.136 1.00 60.62 90 GLU A CA 1
ATOM 755 C C . GLU A 1 90 ? -21.657 -4.081 17.656 1.00 60.62 90 GLU A C 1
ATOM 757 O O . GLU A 1 90 ? -21.357 -5.076 18.302 1.00 60.62 90 GLU A O 1
ATOM 762 N N . ASP A 1 91 ? -20.821 -3.041 17.519 1.00 58.53 91 ASP A N 1
ATOM 763 C CA . ASP A 1 91 ? -19.525 -2.949 18.213 1.00 58.53 91 ASP A CA 1
ATOM 764 C C . ASP A 1 91 ? -19.699 -2.673 19.727 1.00 58.53 91 ASP A C 1
ATOM 766 O O . ASP A 1 91 ? -18.748 -2.798 20.483 1.00 58.53 91 ASP A O 1
ATOM 770 N N . PHE A 1 92 ? -20.907 -2.312 20.185 1.00 58.12 92 PHE A N 1
ATOM 771 C CA . PHE A 1 92 ? -21.225 -2.001 21.590 1.00 58.12 92 PHE A CA 1
ATOM 772 C C . PHE A 1 92 ? -22.422 -2.801 22.147 1.00 58.12 92 PHE A C 1
ATOM 774 O O . PHE A 1 92 ? -22.830 -2.596 23.286 1.00 58.12 92 PHE A O 1
ATOM 781 N N . ALA A 1 93 ? -23.039 -3.682 21.351 1.00 54.16 93 ALA A N 1
ATOM 782 C CA . ALA A 1 93 ? -24.385 -4.206 21.624 1.00 54.16 93 ALA A CA 1
ATOM 783 C C . ALA A 1 93 ? -24.476 -5.298 22.709 1.00 54.16 93 ALA A C 1
ATOM 785 O O . ALA A 1 93 ? -25.585 -5.706 23.047 1.00 54.16 93 ALA A O 1
ATOM 786 N N . GLU A 1 94 ? -23.365 -5.772 23.280 1.00 54.47 94 GLU A N 1
ATOM 787 C CA . GLU A 1 94 ? -23.419 -6.763 24.371 1.00 54.47 94 GLU A CA 1
ATOM 788 C C . GLU A 1 94 ? -23.947 -6.182 25.702 1.00 54.47 94 GLU A C 1
ATOM 790 O O . GLU A 1 94 ? -24.303 -6.948 26.598 1.00 54.47 94 GLU A O 1
ATOM 795 N N . GLU A 1 95 ? -24.078 -4.855 25.832 1.00 53.69 95 GLU A N 1
ATOM 796 C CA . GLU A 1 95 ? -24.520 -4.209 27.080 1.00 53.69 95 GLU A CA 1
ATOM 797 C C . GLU A 1 95 ? -26.053 -4.097 27.248 1.00 53.69 95 GLU A C 1
ATOM 799 O O . GLU A 1 95 ? -26.525 -3.957 28.371 1.00 53.69 95 GLU A O 1
ATOM 804 N N . GLU A 1 96 ? -26.867 -4.229 26.191 1.00 49.41 96 GLU A N 1
ATOM 805 C CA . GLU A 1 96 ? -28.323 -3.941 26.257 1.00 49.41 96 GLU A CA 1
ATOM 806 C C . GLU A 1 96 ? -29.205 -5.178 26.574 1.00 49.41 96 GLU A C 1
ATOM 808 O O . GLU A 1 96 ? -30.431 -5.096 26.563 1.00 49.41 96 GLU A O 1
ATOM 813 N N . GLY A 1 97 ? -28.598 -6.343 26.847 1.00 47.41 97 GLY A N 1
ATOM 814 C CA . GLY A 1 97 ? -29.292 -7.627 27.073 1.00 47.41 97 GLY A CA 1
ATOM 815 C C . GLY A 1 97 ? -29.306 -8.146 28.520 1.00 47.41 97 GLY A C 1
ATOM 816 O O . GLY A 1 97 ? -29.664 -9.304 28.742 1.00 47.41 97 GLY A O 1
ATOM 817 N N . ARG A 1 98 ? -28.877 -7.337 29.497 1.00 45.91 98 ARG A N 1
ATOM 818 C CA . ARG A 1 98 ? -28.872 -7.662 30.937 1.00 45.91 98 ARG A CA 1
ATOM 819 C C . ARG A 1 98 ? -29.567 -6.562 31.749 1.00 45.91 98 ARG A C 1
ATOM 821 O O . ARG A 1 98 ? -28.933 -5.902 32.562 1.00 45.91 98 ARG A O 1
ATOM 828 N N . GLU A 1 99 ? -30.870 -6.411 31.555 1.00 38.69 99 GLU A N 1
ATOM 829 C CA . GLU A 1 99 ? -31.779 -5.809 32.542 1.00 38.69 99 GLU A CA 1
ATOM 830 C C . GLU A 1 99 ? -33.044 -6.660 32.678 1.00 38.69 99 GLU A C 1
ATOM 832 O O . GLU A 1 99 ? -33.522 -7.182 31.642 1.00 38.69 99 GLU A O 1
#

Foldseek 3Di:
DVVVVVCVVDPPDPVVVVVVVVVVVVVVVPPPPPCVVVVVVVVVVVVVVVVVQVVVQVVQQVVVCVVDPPQQAFGDDDPPDPDDDDGDVVSGVPPPPDD

Radius of gyration: 32.83 Å; chains: 1; bounding box: 63×26×85 Å

Organism: Kleb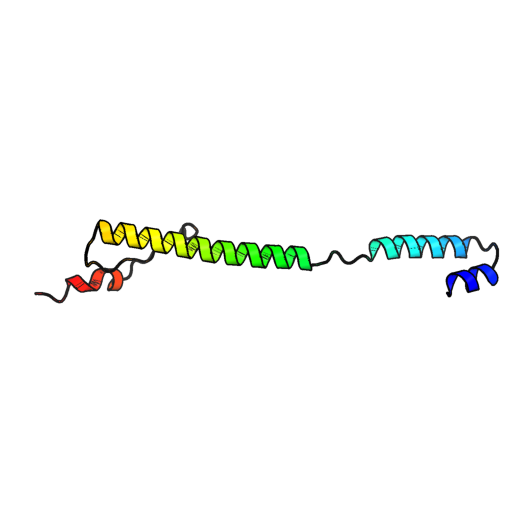sormidium nitens (NCBI:txid105231)

Secondary structure (DSSP, 8-state):
-HHHHHHHHSTT-HHHHHHHHHHHHHHHHT----SHHHHHHHHHHHHHHHHHHHHHHHHHHHHHHHHSTTSPPPPPPPTT--S-----GGGSGGGTT--